Protein AF-A0AAW5ECR6-F1 (afdb_monomer_lite)

pLDDT: mean 94.67, std 2.76, range [77.44, 98.0]

InterPro domains:
  IPR014729 Rossmann-like alpha/beta/alpha sandwich fold [G3DSA:3.40.50.620] (1-94)
  IPR020058 Glutamyl/glutaminyl-tRNA synthetase, class Ib, catalytic domain [PF00749] (1-94)
  IPR049940 Glutamyl-Q tRNA(Asp) synthetase/Glutamate--tRNA ligase [PTHR43311] (1-94)

Organism: Campylobacter jejuni (NCBI:txid197)

Secondary structure (DSSP, 8-state):
----HHHHHHHHHHHHHTT-------TTTT--HHHHHH--S---EEPPPPSS-EEEEETTTEEEEE-GGGS---EEE-TTSPBPHHHHHHHHT-

Structure (mmCIF, N/CA/C/O backbone):
data_AF-A0AAW5ECR6-F1
#
_entry.id   AF-A0AAW5ECR6-F1
#
loop_
_atom_site.group_PDB
_atom_site.id
_atom_site.type_symbol
_atom_site.label_atom_id
_atom_site.label_alt_id
_atom_site.label_comp_id
_atom_site.label_asym_id
_atom_site.label_entity_id
_atom_site.label_seq_id
_atom_site.pdbx_PDB_ins_code
_atom_site.Cartn_x
_atom_site.Cartn_y
_atom_site.Cartn_z
_atom_site.occupancy
_atom_site.B_iso_or_equiv
_atom_site.auth_seq_id
_atom_site.auth_comp_id
_atom_site.auth_asym_id
_atom_site.auth_atom_id
_atom_site.pdbx_PDB_model_num
ATOM 1 N N . CYS A 1 1 ? 1.503 -2.063 -9.190 1.00 94.50 1 CYS A N 1
ATOM 2 C CA . CYS A 1 1 ? 2.794 -1.499 -8.734 1.00 94.50 1 CYS A CA 1
ATOM 3 C C . CYS A 1 1 ? 3.869 -2.544 -8.974 1.00 94.50 1 CYS A C 1
ATOM 5 O O . CYS A 1 1 ? 3.734 -3.645 -8.457 1.00 94.50 1 CYS A O 1
ATOM 7 N N . PHE A 1 2 ? 4.879 -2.192 -9.767 1.00 96.12 2 PHE A N 1
ATOM 8 C CA . PHE A 1 2 ? 5.944 -3.087 -10.237 1.00 96.12 2 PHE A CA 1
ATOM 9 C C . PHE A 1 2 ? 7.280 -2.871 -9.508 1.00 96.12 2 PHE A C 1
ATOM 11 O O . PHE A 1 2 ? 8.299 -3.396 -9.945 1.00 96.12 2 PHE A O 1
ATOM 18 N N . CYS A 1 3 ? 7.294 -2.053 -8.447 1.00 94.56 3 CYS A N 1
ATOM 19 C CA . CYS A 1 3 ? 8.507 -1.810 -7.669 1.00 94.56 3 CYS A CA 1
ATOM 20 C C . CYS A 1 3 ? 8.988 -3.112 -7.031 1.00 94.56 3 CYS A C 1
ATOM 22 O O . CYS A 1 3 ? 8.190 -3.809 -6.396 1.00 94.56 3 CYS A O 1
ATOM 24 N N . THR A 1 4 ? 10.276 -3.409 -7.176 1.00 93.31 4 THR A N 1
ATOM 25 C CA . THR A 1 4 ? 10.875 -4.613 -6.592 1.00 93.31 4 THR A C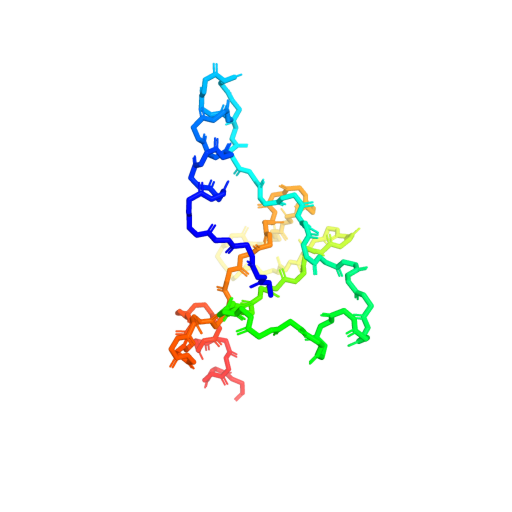A 1
ATOM 26 C C . THR A 1 4 ? 11.056 -4.453 -5.085 1.00 93.31 4 THR A C 1
ATOM 28 O O . THR A 1 4 ? 11.062 -3.342 -4.548 1.00 93.31 4 THR A O 1
ATOM 31 N N . GLU A 1 5 ? 11.202 -5.570 -4.375 1.00 91.44 5 GLU A N 1
ATOM 32 C CA . GLU A 1 5 ? 11.481 -5.537 -2.937 1.00 91.44 5 GLU A CA 1
ATOM 33 C C . GLU A 1 5 ? 12.795 -4.806 -2.641 1.00 91.44 5 GLU A C 1
ATOM 35 O O . GLU A 1 5 ? 12.834 -3.972 -1.741 1.00 91.44 5 GLU A O 1
ATOM 40 N N . GLU A 1 6 ? 13.823 -5.032 -3.461 1.00 93.44 6 GLU A N 1
ATOM 41 C CA . GLU A 1 6 ? 15.127 -4.369 -3.368 1.00 93.44 6 GLU A CA 1
ATOM 42 C C . GLU A 1 6 ? 15.022 -2.844 -3.524 1.00 93.44 6 GLU A C 1
ATOM 44 O O . GLU A 1 6 ? 15.578 -2.098 -2.716 1.00 93.44 6 GLU A O 1
ATOM 49 N N . GLU A 1 7 ? 14.264 -2.359 -4.516 1.00 93.44 7 GLU A N 1
ATOM 50 C CA . GLU A 1 7 ? 14.022 -0.923 -4.722 1.00 93.44 7 GLU A CA 1
ATOM 51 C C . GLU A 1 7 ? 13.321 -0.295 -3.512 1.00 93.44 7 GLU A C 1
ATOM 53 O O . GLU A 1 7 ? 13.673 0.802 -3.069 1.00 93.44 7 GLU A O 1
ATOM 58 N N . LEU A 1 8 ? 12.310 -0.980 -2.971 1.00 93.44 8 LEU A N 1
ATOM 59 C CA . LEU A 1 8 ? 11.558 -0.495 -1.817 1.00 93.44 8 LEU A CA 1
ATOM 60 C C . LEU A 1 8 ? 12.414 -0.505 -0.549 1.00 93.44 8 LEU A C 1
ATOM 62 O O . LEU A 1 8 ? 12.325 0.431 0.244 1.00 93.44 8 LEU A O 1
ATOM 66 N N . GLU A 1 9 ? 13.250 -1.523 -0.359 1.00 94.00 9 GLU A N 1
ATOM 67 C CA . GLU A 1 9 ? 14.130 -1.631 0.802 1.00 94.00 9 GLU A CA 1
ATOM 68 C C . GLU A 1 9 ? 15.236 -0.573 0.774 1.00 94.00 9 GLU A C 1
ATOM 70 O O . GLU A 1 9 ? 15.475 0.098 1.778 1.00 94.00 9 GLU A O 1
ATOM 75 N N . ALA A 1 10 ? 15.821 -0.310 -0.397 1.00 95.00 10 ALA A N 1
ATOM 76 C CA . ALA A 1 10 ? 16.777 0.780 -0.572 1.00 95.00 10 ALA A CA 1
ATOM 77 C C . ALA A 1 10 ? 16.169 2.142 -0.187 1.00 95.00 10 ALA A C 1
ATOM 79 O O . ALA A 1 10 ? 16.808 2.942 0.504 1.00 95.00 10 ALA A O 1
ATOM 80 N N . LYS A 1 11 ? 14.911 2.399 -0.574 1.00 93.75 11 LYS A N 1
ATOM 81 C CA . LYS A 1 11 ? 14.200 3.629 -0.190 1.00 93.75 11 LYS A CA 1
ATOM 82 C C . LYS A 1 11 ? 13.877 3.686 1.307 1.00 93.75 11 LYS A C 1
ATOM 84 O O . LYS A 1 11 ? 13.978 4.762 1.901 1.00 93.75 11 LYS A O 1
ATOM 89 N N . LYS A 1 12 ? 13.520 2.562 1.937 1.00 93.81 12 LYS A N 1
ATOM 90 C CA . LYS A 1 12 ? 13.316 2.496 3.396 1.00 93.81 12 LYS A CA 1
ATOM 91 C C . LYS A 1 12 ? 14.595 2.819 4.158 1.00 93.81 12 LYS A C 1
ATOM 93 O O . LYS A 1 12 ? 14.567 3.650 5.063 1.00 93.81 12 LYS A O 1
ATOM 98 N N . GLU A 1 13 ? 15.712 2.212 3.771 1.00 95.25 13 GLU A N 1
ATOM 99 C CA . GLU A 1 13 ? 17.003 2.447 4.418 1.00 95.25 13 GLU A CA 1
ATOM 100 C C . GLU A 1 13 ? 17.493 3.886 4.207 1.00 95.25 13 GLU A C 1
ATOM 102 O O . GLU A 1 13 ? 18.051 4.491 5.124 1.00 95.25 13 GLU A O 1
ATOM 107 N N . LEU A 1 14 ? 17.213 4.494 3.049 1.00 95.00 14 LEU A N 1
ATOM 108 C CA . LEU A 1 14 ? 17.461 5.919 2.830 1.00 95.00 14 LEU A CA 1
ATOM 109 C C . LEU A 1 14 ? 16.627 6.802 3.774 1.00 95.00 14 LEU A C 1
ATOM 111 O O . LEU A 1 14 ? 17.183 7.691 4.420 1.00 95.00 14 LEU A O 1
ATOM 115 N N . ALA A 1 15 ? 15.320 6.548 3.892 1.00 93.75 15 ALA A N 1
ATOM 116 C CA . ALA A 1 15 ? 14.440 7.300 4.791 1.00 93.75 15 ALA A CA 1
ATOM 117 C C . ALA A 1 15 ? 14.896 7.182 6.256 1.00 93.75 15 ALA A C 1
ATOM 119 O O . ALA A 1 15 ? 14.983 8.183 6.969 1.00 93.75 15 ALA A O 1
ATOM 120 N N . LYS A 1 16 ? 15.295 5.974 6.667 1.00 94.81 16 LYS A N 1
ATOM 121 C CA . LYS A 1 16 ? 15.850 5.685 7.993 1.00 94.81 16 LYS A CA 1
ATOM 122 C C . LYS A 1 16 ? 17.147 6.449 8.258 1.00 94.81 16 LYS A C 1
ATOM 124 O O . LYS A 1 16 ? 17.262 7.084 9.302 1.00 94.81 16 LYS A O 1
ATOM 129 N N . LYS A 1 17 ? 18.091 6.465 7.308 1.00 96.31 17 LYS A N 1
ATOM 130 C CA . LYS A 1 17 ? 19.333 7.262 7.407 1.00 96.31 17 LYS A CA 1
ATOM 131 C C . LYS A 1 17 ? 19.065 8.763 7.521 1.00 96.31 17 LYS A C 1
ATOM 133 O O . LYS A 1 17 ? 19.834 9.471 8.159 1.00 96.31 17 LYS A O 1
ATOM 138 N N . GLN A 1 18 ? 17.978 9.244 6.923 1.00 95.69 18 GLN A N 1
ATOM 139 C CA . GLN A 1 18 ? 17.548 10.642 7.002 1.00 95.69 18 GLN A CA 1
ATOM 140 C C . GLN A 1 18 ? 16.703 10.957 8.249 1.00 95.69 18 GLN A C 1
ATOM 142 O O . GLN A 1 18 ? 16.278 12.101 8.406 1.00 95.69 18 GLN A O 1
ATOM 147 N N . GLY A 1 19 ? 16.419 9.972 9.111 1.00 94.25 19 GLY A N 1
ATOM 148 C CA . GLY A 1 19 ? 15.562 10.147 10.288 1.00 94.25 19 GLY A CA 1
ATOM 149 C C . GLY A 1 19 ? 14.098 10.448 9.951 1.00 94.25 19 GLY A C 1
ATOM 150 O O . GLY A 1 19 ? 13.392 11.046 10.759 1.00 94.25 19 GLY A O 1
ATOM 151 N N . LYS A 1 20 ? 13.635 10.072 8.753 1.00 92.50 20 LYS A N 1
ATOM 152 C CA . LYS A 1 20 ? 12.267 10.315 8.278 1.00 92.50 20 LYS A CA 1
ATOM 153 C C . LYS A 1 20 ? 11.466 9.019 8.247 1.00 92.50 20 LYS A C 1
ATOM 155 O O . LYS A 1 20 ? 11.995 7.949 7.948 1.00 92.50 20 LYS A O 1
ATOM 160 N N . ALA A 1 21 ? 10.163 9.122 8.506 1.00 89.75 21 ALA A N 1
ATOM 161 C CA . ALA A 1 21 ? 9.252 8.003 8.307 1.00 89.75 21 ALA A CA 1
ATOM 162 C C . ALA A 1 21 ? 9.188 7.644 6.816 1.00 89.75 21 ALA A C 1
ATOM 164 O O . ALA A 1 21 ? 8.957 8.508 5.968 1.00 89.75 21 ALA A O 1
ATOM 165 N N . TYR A 1 22 ? 9.375 6.364 6.496 1.00 91.00 22 TYR A N 1
ATOM 166 C CA . TYR A 1 22 ? 9.225 5.887 5.128 1.00 91.00 22 TYR A CA 1
ATOM 167 C C . TYR A 1 22 ? 7.758 5.961 4.689 1.00 91.00 22 TYR A C 1
ATOM 169 O O . TYR A 1 22 ? 6.856 5.513 5.403 1.00 91.00 22 TYR A O 1
ATOM 177 N N . ARG A 1 23 ? 7.537 6.501 3.490 1.00 90.88 23 ARG A N 1
ATOM 178 C CA . ARG A 1 23 ? 6.241 6.553 2.810 1.00 90.88 23 ARG A CA 1
ATOM 179 C C . ARG A 1 23 ? 6.435 6.161 1.357 1.00 90.88 23 ARG A C 1
ATOM 181 O O . ARG A 1 23 ? 7.410 6.579 0.734 1.00 90.88 23 ARG A O 1
ATOM 188 N N . TYR A 1 24 ? 5.504 5.394 0.796 1.00 92.25 24 TYR A N 1
ATOM 189 C CA . TYR A 1 24 ? 5.567 5.086 -0.628 1.00 92.25 24 TYR A CA 1
ATOM 190 C C . TYR A 1 24 ? 5.305 6.352 -1.455 1.00 92.25 24 TYR A C 1
ATOM 192 O O . TYR A 1 24 ? 4.291 7.033 -1.287 1.00 92.25 24 TYR A O 1
ATOM 200 N N . GLU A 1 25 ? 6.222 6.652 -2.370 1.00 88.69 25 GLU A N 1
ATOM 201 C CA . GLU A 1 25 ? 6.217 7.878 -3.182 1.00 88.69 25 GLU A CA 1
ATOM 202 C C . GLU A 1 25 ? 5.252 7.819 -4.377 1.00 88.69 25 GLU A C 1
ATOM 204 O O . GLU A 1 25 ? 5.142 8.781 -5.126 1.00 88.69 25 GLU A O 1
ATOM 209 N N . GLY A 1 26 ? 4.562 6.692 -4.595 1.00 91.56 26 GLY A N 1
ATOM 210 C CA . GLY A 1 26 ? 3.645 6.557 -5.729 1.00 91.56 26 GLY A CA 1
ATOM 211 C C . GLY A 1 26 ? 4.353 6.343 -7.071 1.00 91.56 26 GLY A C 1
ATOM 212 O O . GLY A 1 26 ? 3.810 6.707 -8.106 1.00 91.56 26 GLY A O 1
ATOM 213 N N . THR A 1 27 ? 5.545 5.732 -7.086 1.00 92.19 27 THR A N 1
ATOM 214 C CA . THR A 1 27 ? 6.363 5.544 -8.305 1.00 92.19 27 THR A CA 1
ATOM 215 C C . THR A 1 27 ? 5.590 4.918 -9.475 1.00 92.19 27 THR A C 1
ATOM 217 O O . THR A 1 27 ? 5.768 5.329 -10.613 1.00 92.19 27 THR A O 1
ATOM 220 N N . CYS A 1 28 ? 4.698 3.957 -9.212 1.00 93.06 28 CYS A N 1
ATOM 221 C CA . CYS A 1 28 ? 3.875 3.323 -10.251 1.00 93.06 28 CYS A CA 1
ATOM 222 C C . CYS A 1 28 ? 2.455 3.910 -10.375 1.00 93.06 28 CYS A C 1
ATOM 224 O O . CYS A 1 28 ? 1.598 3.263 -10.968 1.00 93.06 28 CYS A O 1
ATOM 226 N N . GLN A 1 29 ? 2.161 5.057 -9.756 1.00 93.06 29 GLN A N 1
ATOM 227 C CA . GLN A 1 29 ? 0.795 5.586 -9.659 1.00 93.06 29 GLN A CA 1
ATOM 228 C C . GLN A 1 29 ? 0.278 6.167 -10.981 1.00 93.06 29 GLN A C 1
ATOM 230 O O . GLN A 1 29 ? -0.917 6.082 -11.243 1.00 93.06 29 GLN A O 1
ATOM 235 N N . ASN A 1 30 ? 1.167 6.750 -11.788 1.00 92.06 30 ASN A N 1
ATOM 236 C CA . ASN A 1 30 ? 0.821 7.483 -13.011 1.00 92.06 30 ASN A CA 1
ATOM 237 C C . ASN A 1 30 ? 1.359 6.792 -14.278 1.00 92.06 30 ASN A C 1
ATOM 239 O O . ASN A 1 30 ? 1.667 7.463 -15.260 1.00 92.06 30 ASN A O 1
ATOM 243 N N . LEU A 1 31 ? 1.543 5.468 -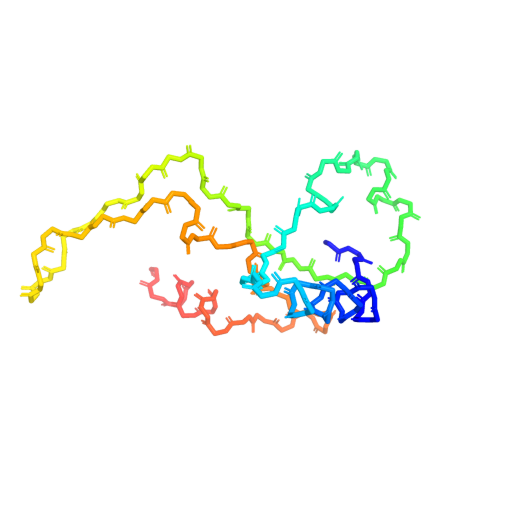14.239 1.00 93.62 31 LEU A N 1
ATOM 244 C CA . LEU A 1 31 ? 1.914 4.701 -15.432 1.00 93.62 31 LEU A CA 1
ATOM 245 C C . LEU A 1 31 ? 0.767 4.738 -16.444 1.00 93.62 31 LEU A C 1
ATOM 247 O O . LEU A 1 31 ? -0.398 4.688 -16.048 1.00 93.62 31 LEU A O 1
ATOM 251 N N . THR A 1 32 ? 1.095 4.809 -17.734 1.00 95.38 32 THR A N 1
ATOM 252 C CA . THR A 1 32 ? 0.081 4.716 -18.790 1.00 95.38 32 THR A CA 1
ATOM 253 C C . THR A 1 32 ? -0.392 3.274 -18.954 1.00 95.38 32 THR A C 1
ATOM 255 O O . THR A 1 32 ? 0.339 2.335 -18.628 1.00 95.38 32 THR A O 1
ATOM 258 N N . ASP A 1 33 ? -1.582 3.074 -19.521 1.00 94.25 33 ASP A N 1
ATOM 259 C CA . ASP A 1 33 ? -2.106 1.730 -19.802 1.00 94.25 33 ASP A CA 1
ATOM 260 C C . ASP A 1 33 ? -1.134 0.910 -20.661 1.00 94.25 33 ASP A C 1
ATOM 262 O O . ASP A 1 33 ? -0.935 -0.280 -20.429 1.00 94.25 33 ASP A O 1
ATOM 266 N N . ILE A 1 34 ? -0.464 1.561 -21.617 1.00 95.25 34 ILE A N 1
ATOM 267 C CA . ILE A 1 34 ? 0.528 0.926 -22.489 1.00 95.25 34 ILE A CA 1
ATOM 268 C C . ILE A 1 34 ? 1.739 0.446 -21.678 1.00 95.25 34 ILE A C 1
ATOM 270 O O . ILE A 1 34 ? 2.207 -0.671 -21.899 1.00 95.25 34 ILE A O 1
ATOM 274 N N . ASP A 1 35 ? 2.236 1.256 -20.740 1.00 94.44 35 ASP A N 1
ATOM 275 C CA . ASP A 1 35 ? 3.368 0.877 -19.884 1.00 94.44 35 ASP A CA 1
ATOM 276 C C . ASP A 1 35 ? 3.001 -0.286 -18.958 1.00 94.44 35 ASP A C 1
ATOM 278 O O . ASP A 1 35 ? 3.807 -1.190 -18.748 1.00 94.44 35 ASP A O 1
ATOM 282 N N . VAL A 1 36 ? 1.774 -0.284 -18.427 1.00 93.94 36 VAL A N 1
ATOM 283 C CA . VAL A 1 36 ? 1.257 -1.357 -17.568 1.00 93.94 36 VAL A CA 1
ATOM 284 C C . VAL A 1 36 ? 1.118 -2.659 -18.356 1.00 93.94 36 VAL A C 1
ATOM 286 O O . VAL A 1 36 ? 1.585 -3.694 -17.888 1.00 93.94 36 VAL A O 1
ATOM 289 N N . LEU A 1 37 ? 0.523 -2.615 -19.553 1.00 93.31 37 LEU A N 1
ATOM 290 C CA . LEU A 1 37 ? 0.286 -3.796 -20.391 1.00 93.31 37 LEU A CA 1
ATOM 291 C C . LEU A 1 37 ? 1.576 -4.416 -20.941 1.00 93.31 37 LEU A C 1
ATOM 293 O O . LEU A 1 37 ? 1.624 -5.623 -21.155 1.00 93.31 37 LEU A O 1
ATOM 297 N N . LYS A 1 38 ? 2.620 -3.612 -21.172 1.00 94.50 38 LYS A N 1
ATOM 298 C CA . LYS A 1 38 ? 3.934 -4.095 -21.633 1.00 94.50 38 LYS A CA 1
ATOM 299 C C . LYS A 1 38 ? 4.836 -4.593 -20.501 1.00 94.50 38 LYS A C 1
ATOM 301 O O . LYS A 1 38 ? 5.892 -5.161 -20.772 1.00 94.50 38 LYS A O 1
ATOM 306 N N . CYS A 1 39 ? 4.478 -4.344 -19.243 1.00 92.56 39 CYS A N 1
ATOM 307 C CA . CYS A 1 39 ? 5.309 -4.700 -18.103 1.00 92.56 39 CYS A CA 1
ATOM 308 C C . CYS A 1 39 ? 5.020 -6.133 -17.641 1.00 92.56 39 CYS A C 1
ATOM 310 O O . CYS A 1 39 ? 4.035 -6.394 -16.956 1.00 92.56 39 CYS A O 1
ATOM 312 N N . GLU A 1 40 ? 5.927 -7.056 -17.951 1.00 92.69 40 GLU A N 1
ATOM 313 C CA . GLU A 1 40 ? 5.836 -8.460 -17.516 1.00 92.69 40 GLU A CA 1
ATOM 314 C C . GLU A 1 40 ? 6.362 -8.692 -16.088 1.00 92.69 40 GLU A C 1
ATOM 316 O O . GLU A 1 40 ? 6.371 -9.818 -15.587 1.00 92.69 40 GLU A O 1
ATOM 321 N N . LYS A 1 41 ? 6.817 -7.633 -15.403 1.00 93.81 41 LYS A N 1
ATOM 322 C CA . LYS A 1 41 ? 7.336 -7.756 -14.037 1.00 93.81 41 LYS A CA 1
ATOM 323 C C . LYS A 1 41 ? 6.224 -8.190 -13.072 1.00 93.81 41 LYS A C 1
ATOM 325 O O . LYS A 1 41 ? 5.083 -7.733 -13.199 1.00 93.81 41 LYS A O 1
ATOM 330 N N . PRO A 1 42 ? 6.553 -8.988 -12.039 1.00 94.62 42 PRO A N 1
ATOM 331 C CA . PRO A 1 42 ? 5.632 -9.244 -10.943 1.00 94.62 42 PRO A CA 1
ATOM 332 C C . PRO A 1 42 ? 5.130 -7.933 -10.329 1.00 94.62 42 PRO A C 1
ATOM 334 O O . PRO A 1 42 ? 5.858 -6.939 -10.257 1.00 94.62 42 PRO A O 1
ATOM 337 N N . PHE A 1 43 ? 3.876 -7.923 -9.883 1.00 96.00 43 PHE A N 1
ATOM 338 C CA . PHE A 1 43 ? 3.251 -6.718 -9.357 1.00 96.00 43 PHE A CA 1
ATOM 339 C C . PHE A 1 43 ? 2.371 -6.994 -8.150 1.00 96.00 43 PHE A C 1
ATOM 341 O O . PHE A 1 43 ? 1.742 -8.044 -8.030 1.00 96.00 43 PHE A O 1
ATOM 348 N N . VAL A 1 44 ? 2.253 -5.966 -7.317 1.00 96.88 44 VAL A N 1
ATOM 349 C CA . VAL A 1 44 ? 1.258 -5.866 -6.247 1.00 96.88 44 VAL A CA 1
ATOM 350 C C . VAL A 1 44 ? 0.215 -4.807 -6.596 1.00 96.88 44 VAL A C 1
ATOM 352 O O . VAL A 1 44 ? 0.511 -3.849 -7.326 1.00 96.88 44 VAL A O 1
ATOM 355 N N . ILE A 1 45 ? -0.994 -4.929 -6.050 1.00 96.50 45 ILE A N 1
ATOM 356 C CA . ILE A 1 45 ? -1.998 -3.857 -6.113 1.00 96.50 45 ILE A CA 1
A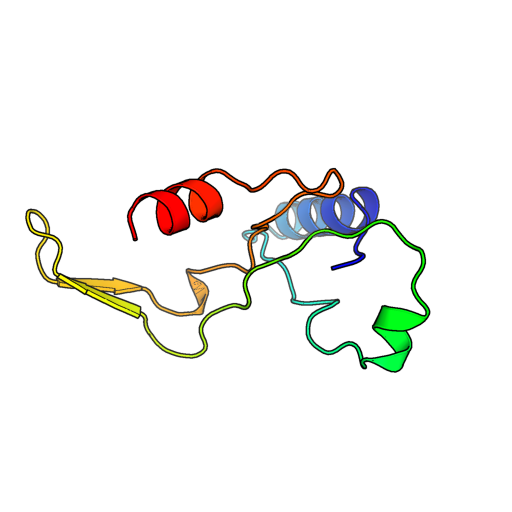TOM 357 C C . ILE A 1 45 ? -1.913 -3.045 -4.826 1.00 96.50 45 ILE A C 1
ATOM 359 O O . ILE A 1 45 ? -1.875 -3.597 -3.726 1.00 96.50 45 ILE A O 1
ATOM 363 N N . ARG A 1 46 ? -1.864 -1.722 -4.976 1.00 96.56 46 ARG A N 1
ATOM 364 C CA . ARG A 1 46 ? -1.851 -0.765 -3.869 1.00 96.56 46 ARG A CA 1
ATOM 365 C C . ARG A 1 46 ? -3.100 0.095 -3.926 1.00 96.56 46 ARG A C 1
ATOM 367 O O . ARG A 1 46 ? -3.554 0.425 -5.020 1.00 96.56 46 ARG A O 1
ATOM 374 N N . LEU A 1 47 ? -3.599 0.498 -2.765 1.00 95.31 47 LEU A N 1
ATOM 375 C CA . LEU A 1 47 ? -4.638 1.514 -2.681 1.00 95.31 47 LEU A CA 1
ATOM 376 C C . LEU A 1 47 ? -4.004 2.897 -2.877 1.00 95.31 47 LEU A C 1
ATOM 378 O O . LEU A 1 47 ? -2.935 3.184 -2.328 1.00 95.31 47 LEU A O 1
ATOM 382 N N . LYS A 1 48 ? -4.625 3.747 -3.696 1.00 93.88 48 LYS A N 1
ATOM 383 C CA . LYS A 1 48 ? -4.170 5.129 -3.901 1.00 93.88 48 LYS A CA 1
ATOM 384 C C . LYS A 1 48 ? -4.414 5.942 -2.625 1.00 93.88 48 LYS A C 1
ATOM 386 O O . LYS A 1 48 ? -5.432 5.750 -1.966 1.00 93.88 48 LYS A O 1
ATOM 391 N N . LYS A 1 49 ? -3.491 6.852 -2.292 1.00 93.19 49 LYS A N 1
ATOM 392 C CA . LYS A 1 49 ? -3.664 7.761 -1.149 1.00 93.19 49 LYS A CA 1
ATOM 393 C C . LYS A 1 49 ? -4.914 8.627 -1.338 1.00 93.19 49 LYS A C 1
ATOM 395 O O . LYS A 1 49 ? -5.184 9.031 -2.476 1.00 93.19 49 LYS A O 1
ATOM 400 N N . PRO A 1 50 ? -5.646 8.940 -0.259 1.00 94.06 50 PRO A N 1
ATOM 401 C CA . PRO A 1 50 ? -6.710 9.929 -0.326 1.00 94.06 50 PRO A CA 1
ATOM 402 C C . PRO A 1 50 ? -6.134 11.303 -0.689 1.00 94.06 50 PRO A C 1
ATOM 404 O O . PRO A 1 50 ? -4.966 11.591 -0.442 1.00 94.06 50 PRO A O 1
ATOM 407 N N . THR A 1 51 ? -6.964 12.152 -1.290 1.00 94.25 51 THR A N 1
ATOM 408 C CA . THR A 1 51 ? -6.612 13.543 -1.626 1.00 94.25 51 THR A CA 1
ATOM 409 C C . THR A 1 51 ? -7.242 14.554 -0.670 1.00 94.25 51 THR A C 1
ATOM 411 O O . THR A 1 51 ? -6.971 15.743 -0.777 1.00 94.25 51 THR A O 1
ATOM 414 N N . HIS A 1 52 ? -8.099 14.091 0.241 1.00 96.31 52 HIS A N 1
ATOM 415 C CA . HIS A 1 52 ? -8.844 14.913 1.189 1.00 96.31 52 HIS A CA 1
ATOM 416 C C . HIS A 1 52 ? -8.889 14.216 2.549 1.00 96.31 52 HIS A C 1
ATOM 418 O O . HIS A 1 52 ? -8.746 12.992 2.626 1.00 96.31 52 HIS A O 1
ATOM 424 N N . THR A 1 53 ? -9.093 14.995 3.607 1.00 97.00 53 THR A N 1
ATOM 425 C CA . THR A 1 53 ? -9.222 14.504 4.980 1.00 97.00 53 THR A CA 1
ATOM 426 C C . THR A 1 53 ? -10.366 13.495 5.093 1.00 97.00 53 THR A C 1
ATOM 428 O O . THR A 1 53 ? -11.496 13.767 4.684 1.00 97.00 53 THR A O 1
ATOM 431 N N . MET A 1 54 ? -10.075 12.332 5.672 1.00 96.69 54 MET A N 1
ATOM 432 C CA . MET A 1 54 ? -11.053 11.276 5.925 1.00 96.69 54 MET A CA 1
ATOM 433 C C . MET A 1 54 ? -11.641 11.452 7.321 1.00 96.69 54 MET A C 1
ATOM 435 O O . MET A 1 54 ? -10.890 11.576 8.288 1.00 96.69 54 MET A O 1
ATOM 439 N N . LYS A 1 55 ? -12.971 11.436 7.439 1.00 97.25 55 LYS A N 1
ATOM 440 C CA . LYS A 1 55 ? -13.671 11.604 8.717 1.00 97.25 55 LYS A CA 1
ATOM 441 C C . LYS A 1 55 ? -14.726 10.532 8.921 1.00 97.25 55 LYS A C 1
ATOM 443 O O . LYS A 1 55 ? -15.413 10.163 7.972 1.00 97.25 55 LYS A O 1
ATOM 448 N N . PHE A 1 56 ? -14.861 10.064 10.155 1.00 96.81 56 PHE A N 1
ATOM 449 C CA . PHE A 1 56 ? -15.941 9.171 10.568 1.00 96.81 56 PHE A CA 1
ATOM 450 C C . PHE A 1 56 ? -16.206 9.298 12.069 1.00 96.81 56 PHE A C 1
ATOM 452 O O . PHE A 1 56 ? -15.340 9.732 12.828 1.00 96.81 56 PHE A O 1
ATOM 459 N N . THR A 1 57 ? -17.402 8.902 12.495 1.00 98.00 57 THR A N 1
ATOM 460 C CA . THR A 1 57 ? -17.780 8.878 13.911 1.00 98.00 57 THR A CA 1
ATOM 461 C C . THR A 1 57 ? -17.608 7.467 14.449 1.00 98.00 57 THR A C 1
ATOM 463 O O . THR A 1 57 ? -18.334 6.555 14.061 1.00 98.00 57 THR A O 1
ATOM 466 N N . ASP A 1 58 ? -16.644 7.290 15.342 1.00 97.50 58 ASP A N 1
ATOM 467 C CA . ASP A 1 58 ? -16.481 6.073 16.126 1.00 97.50 58 ASP A CA 1
ATOM 468 C C . ASP A 1 58 ? -17.448 6.080 17.318 1.00 97.50 58 ASP A C 1
ATOM 470 O O . ASP A 1 58 ? -17.645 7.107 17.971 1.00 97.50 58 ASP A O 1
ATOM 474 N N . PHE A 1 59 ? -18.039 4.927 17.629 1.00 97.25 59 PHE A N 1
ATOM 475 C CA . PHE A 1 59 ? -19.044 4.820 18.689 1.00 97.25 59 PHE A CA 1
ATOM 476 C C . PHE A 1 59 ? -18.491 5.118 20.095 1.00 97.25 59 PHE A C 1
ATOM 478 O O . PHE A 1 59 ? -19.234 5.567 20.963 1.00 97.25 59 PHE A O 1
ATOM 485 N N . ILE A 1 60 ? -17.195 4.888 20.331 1.00 97.94 60 ILE A N 1
ATOM 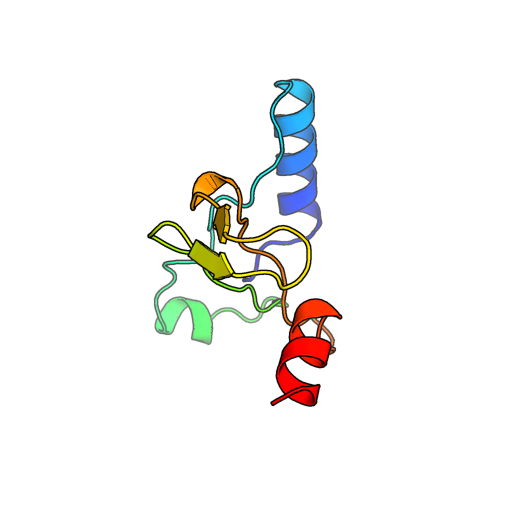486 C CA . ILE A 1 60 ? -16.550 5.084 21.638 1.00 97.94 60 ILE A CA 1
ATOM 487 C C . ILE A 1 60 ? -15.778 6.406 21.665 1.00 97.94 60 ILE A C 1
ATOM 489 O O . ILE A 1 60 ? -15.834 7.145 22.647 1.00 97.94 60 ILE A O 1
ATOM 493 N N . LYS A 1 61 ? -15.028 6.702 20.601 1.00 96.38 61 LYS A N 1
ATOM 494 C CA . LYS A 1 61 ? -14.110 7.847 20.525 1.00 96.38 61 LYS A CA 1
ATOM 495 C C . LYS A 1 61 ? -14.747 9.118 19.962 1.00 96.38 61 LYS A C 1
ATOM 497 O O . LYS A 1 61 ? -14.123 10.172 20.048 1.00 96.38 61 LYS A O 1
ATOM 502 N N . GLY A 1 62 ? -15.961 9.043 19.417 1.00 97.31 62 GLY A N 1
ATOM 503 C CA . GLY A 1 62 ? -16.623 10.173 18.769 1.00 97.31 62 GLY A CA 1
ATOM 504 C C . GLY A 1 62 ? -16.041 10.472 17.385 1.00 97.31 62 GLY A C 1
ATOM 505 O O . GLY A 1 62 ? -15.641 9.563 16.661 1.00 97.31 62 GLY A O 1
ATOM 506 N N . GLU A 1 63 ? -16.020 11.744 16.986 1.00 97.81 63 GLU A N 1
ATOM 507 C CA . GLU A 1 63 ? -15.531 12.152 15.663 1.00 97.81 63 GLU A CA 1
ATOM 508 C C . GLU A 1 63 ? -14.012 11.953 15.541 1.00 97.81 63 GLU A C 1
ATOM 510 O O . GLU A 1 63 ? -13.223 12.506 16.310 1.00 97.81 63 GLU A O 1
ATOM 515 N N . LEU A 1 64 ? -13.601 11.177 14.540 1.00 97.75 64 LEU A N 1
ATOM 516 C CA . LEU A 1 64 ? -12.209 10.964 14.168 1.00 97.75 64 LEU A CA 1
ATOM 517 C C . LEU A 1 64 ? -11.936 11.569 12.790 1.00 97.75 64 LEU A C 1
ATOM 519 O O . LEU A 1 64 ? -12.753 11.474 11.874 1.00 97.75 64 LEU A O 1
ATOM 523 N N . SER A 1 65 ? -10.751 12.164 12.646 1.00 97.31 65 SER A N 1
ATOM 524 C CA . SER A 1 65 ? -10.289 12.827 11.425 1.00 97.31 65 SER A CA 1
ATOM 525 C C . SER A 1 65 ? -8.853 12.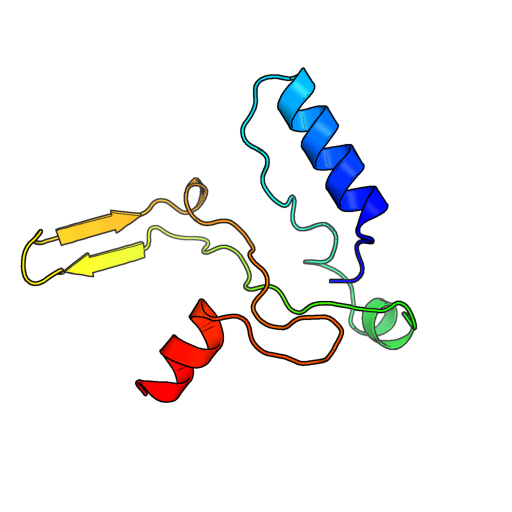416 11.115 1.00 97.31 65 SER A C 1
ATOM 527 O O . SER A 1 65 ? -7.989 12.452 11.992 1.00 97.31 65 SER A O 1
ATOM 529 N N . PHE A 1 66 ? -8.593 12.041 9.865 1.00 96.38 66 PHE A N 1
ATOM 530 C CA . PHE A 1 66 ? -7.287 11.605 9.384 1.00 96.38 66 PHE A CA 1
ATOM 531 C C . PHE A 1 66 ? -6.887 12.410 8.150 1.00 96.38 66 PHE A C 1
ATOM 533 O O . PHE A 1 66 ? -7.545 12.335 7.110 1.00 96.38 66 PHE A O 1
ATOM 540 N N . GLU A 1 67 ? -5.793 13.163 8.267 1.00 96.00 67 GLU A N 1
ATOM 541 C CA . GLU A 1 67 ? -5.234 13.916 7.144 1.00 96.00 67 GLU A CA 1
ATOM 542 C C . GLU A 1 67 ? -4.638 12.990 6.070 1.00 96.00 67 GLU A C 1
ATOM 544 O O . GLU A 1 67 ? -4.139 11.905 6.407 1.00 96.00 67 GLU A O 1
ATOM 549 N N . PRO A 1 68 ? -4.654 13.392 4.784 1.00 93.00 68 PRO A N 1
ATOM 550 C CA . PRO A 1 68 ? -4.135 12.582 3.684 1.00 93.00 68 PRO A CA 1
ATOM 551 C C . PRO A 1 68 ? -2.710 12.059 3.888 1.00 93.00 68 PRO A C 1
ATOM 553 O O . PRO A 1 68 ? -2.401 10.924 3.528 1.00 93.00 68 PRO A O 1
ATOM 556 N N . GLU A 1 69 ? -1.839 12.855 4.507 1.00 90.38 69 GLU A N 1
ATOM 557 C CA . GLU A 1 69 ? -0.428 12.534 4.741 1.00 90.38 69 GLU A CA 1
ATOM 558 C C . GLU A 1 69 ? -0.240 11.391 5.751 1.00 90.38 69 GLU A C 1
ATOM 560 O O . GLU A 1 69 ? 0.803 10.722 5.767 1.00 90.38 69 GLU A O 1
ATOM 565 N N . ASN A 1 70 ? -1.260 11.135 6.575 1.00 91.00 70 ASN A N 1
ATOM 566 C CA . ASN A 1 70 ? -1.256 10.067 7.569 1.00 91.00 70 ASN A CA 1
ATOM 567 C C . ASN A 1 70 ? -1.596 8.701 6.956 1.00 91.00 70 ASN A C 1
ATOM 569 O O . ASN A 1 70 ? -1.306 7.674 7.574 1.00 91.00 70 ASN A O 1
ATOM 573 N N . ILE A 1 71 ? -2.165 8.673 5.745 1.00 92.50 71 ILE A N 1
ATOM 574 C CA . ILE A 1 71 ? -2.606 7.454 5.062 1.00 92.50 71 ILE A CA 1
ATOM 575 C C . ILE A 1 71 ? -1.680 7.179 3.873 1.00 92.50 71 ILE A C 1
ATOM 577 O O . ILE A 1 71 ? -1.660 7.895 2.873 1.00 92.50 71 ILE A O 1
ATOM 581 N N . ASP A 1 72 ? -0.885 6.112 3.972 1.00 92.50 72 ASP A N 1
ATOM 582 C CA . ASP A 1 72 ? 0.046 5.736 2.906 1.00 92.50 72 ASP A CA 1
ATOM 583 C C . ASP A 1 72 ? -0.618 4.875 1.815 1.00 92.50 72 ASP A C 1
ATOM 585 O O . ASP A 1 72 ? -1.689 4.305 2.004 1.00 92.50 72 ASP A O 1
ATOM 589 N N . SER A 1 73 ? 0.042 4.736 0.663 1.00 94.44 73 SER A N 1
ATOM 590 C CA . SER A 1 73 ? -0.397 3.835 -0.406 1.00 94.44 73 SER A CA 1
ATOM 591 C C . SER A 1 73 ? 0.057 2.403 -0.102 1.00 94.44 73 SER A C 1
ATOM 593 O O . SER A 1 73 ? 1.117 1.932 -0.543 1.00 94.44 73 SER A O 1
ATOM 595 N N . PHE A 1 74 ? -0.736 1.715 0.717 1.00 94.44 74 PHE A N 1
ATOM 596 C CA . PHE A 1 74 ? -0.458 0.357 1.177 1.00 94.44 74 PHE A CA 1
ATOM 597 C C . PHE A 1 74 ? -0.921 -0.710 0.176 1.00 94.44 74 PHE A C 1
ATOM 599 O O . PHE A 1 74 ? -1.735 -0.460 -0.713 1.00 94.44 74 PHE A O 1
ATOM 606 N N . VAL A 1 75 ? -0.359 -1.915 0.304 1.00 95.94 75 VAL A N 1
ATOM 607 C CA . VAL A 1 75 ? -0.675 -3.070 -0.549 1.00 95.94 75 VAL A CA 1
ATOM 608 C C . VAL A 1 75 ? -2.016 -3.681 -0.131 1.00 95.94 75 VAL A C 1
ATOM 610 O O . VAL A 1 75 ? -2.212 -3.986 1.045 1.00 95.94 75 VAL A O 1
ATOM 613 N N . ILE A 1 76 ? -2.912 -3.895 -1.096 1.00 97.56 76 ILE A N 1
ATOM 614 C CA . ILE A 1 76 ? -4.204 -4.582 -0.909 1.00 97.56 76 ILE A CA 1
ATOM 615 C C . ILE A 1 76 ? -4.216 -6.000 -1.486 1.00 97.56 76 ILE A C 1
ATOM 617 O O . ILE A 1 76 ? -4.977 -6.844 -1.029 1.00 97.56 76 ILE A O 1
ATOM 621 N N . MET A 1 77 ? -3.329 -6.287 -2.443 1.00 97.88 77 MET A N 1
ATOM 622 C CA . MET A 1 77 ? -3.156 -7.622 -3.013 1.00 97.88 77 MET A CA 1
ATOM 623 C C . MET A 1 77 ? -1.681 -7.883 -3.296 1.00 97.88 77 MET A C 1
ATOM 625 O O . MET A 1 77 ? -1.002 -7.055 -3.917 1.00 97.88 77 MET A O 1
ATOM 629 N N . ARG A 1 78 ? -1.193 -9.031 -2.827 1.00 96.38 78 ARG A N 1
ATOM 630 C CA . ARG A 1 78 ? 0.190 -9.482 -2.992 1.00 96.38 78 ARG A CA 1
ATOM 631 C C . ARG A 1 78 ? 0.438 -10.038 -4.398 1.00 96.38 78 ARG A C 1
ATOM 633 O O . ARG A 1 78 ? -0.478 -10.206 -5.204 1.00 96.38 78 ARG A O 1
ATOM 640 N N . THR A 1 79 ? 1.704 -10.323 -4.691 1.00 95.88 79 THR A N 1
ATOM 641 C CA . THR A 1 79 ? 2.153 -10.849 -5.987 1.00 95.88 79 THR A CA 1
ATOM 642 C C . THR A 1 79 ? 1.492 -12.184 -6.339 1.00 95.88 79 THR A C 1
ATOM 644 O O . THR A 1 79 ? 1.094 -12.385 -7.486 1.00 95.88 79 THR A O 1
ATOM 647 N N . ASP A 1 80 ? 1.298 -13.043 -5.336 1.00 96.19 80 ASP A N 1
ATOM 648 C CA . ASP A 1 80 ? 0.614 -14.344 -5.409 1.00 96.19 80 ASP A CA 1
ATOM 649 C C . ASP A 1 80 ? -0.922 -14.245 -5.504 1.00 96.19 80 ASP A C 1
ATOM 651 O O . ASP A 1 80 ? -1.614 -15.256 -5.444 1.00 96.19 80 ASP A O 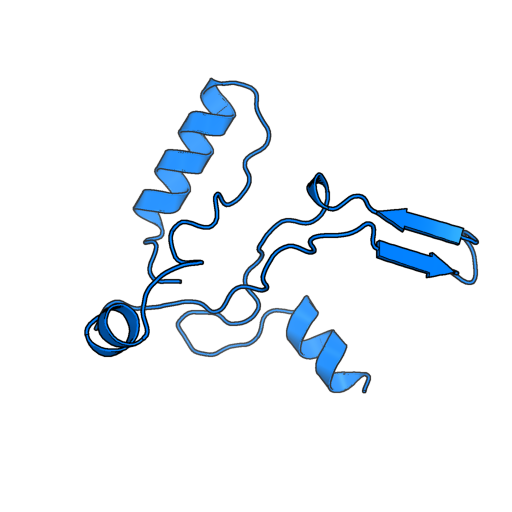1
ATOM 655 N N . LYS A 1 81 ? -1.461 -13.030 -5.664 1.00 95.75 81 LYS A N 1
ATOM 656 C CA . LYS A 1 81 ? -2.898 -12.720 -5.727 1.00 95.75 81 LYS A CA 1
ATOM 657 C C . LYS A 1 81 ? -3.653 -12.913 -4.412 1.00 95.75 81 LYS A C 1
ATOM 659 O O . LYS A 1 81 ? -4.868 -12.746 -4.391 1.00 95.75 81 LYS A O 1
ATOM 664 N N . THR A 1 82 ? -2.959 -13.156 -3.300 1.00 97.62 82 THR A N 1
ATOM 665 C CA . THR A 1 82 ? -3.604 -13.165 -1.984 1.00 97.62 82 THR A CA 1
ATOM 666 C C . THR A 1 82 ? -3.959 -11.737 -1.548 1.00 97.62 82 THR A C 1
ATOM 668 O O . THR A 1 82 ? -3.117 -10.829 -1.649 1.00 97.62 82 THR A O 1
ATOM 671 N N . PRO A 1 83 ? -5.187 -11.490 -1.056 1.00 97.81 83 PRO A N 1
ATOM 672 C CA . PRO A 1 83 ? -5.541 -10.198 -0.489 1.00 97.81 83 PRO A CA 1
ATOM 673 C C . PRO A 1 83 ? -4.797 -9.968 0.833 1.00 97.81 83 PRO A C 1
ATOM 675 O O . PRO A 1 83 ? -4.405 -10.903 1.542 1.00 97.81 83 PRO A O 1
ATOM 678 N N . THR A 1 84 ? -4.574 -8.703 1.181 1.00 97.62 84 THR A N 1
ATOM 679 C CA . THR A 1 84 ? -4.098 -8.348 2.522 1.00 97.62 84 THR A CA 1
ATOM 680 C C . THR A 1 84 ? -5.265 -8.269 3.498 1.00 97.62 84 THR A C 1
ATOM 682 O O . THR A 1 84 ? -6.412 -8.102 3.093 1.00 97.62 84 THR A O 1
ATOM 685 N N . TYR A 1 85 ? -4.964 -8.374 4.796 1.00 96.69 85 TYR A N 1
ATOM 686 C CA . TYR A 1 85 ? -5.970 -8.399 5.861 1.00 96.69 85 TYR A CA 1
ATOM 687 C C . TYR A 1 85 ? -6.977 -7.245 5.758 1.00 96.69 85 TYR A C 1
ATOM 689 O O . TYR A 1 85 ? -8.174 -7.492 5.709 1.00 96.69 85 TYR A O 1
ATOM 697 N N . ASN A 1 86 ? -6.493 -6.001 5.642 1.00 94.94 86 ASN A N 1
ATOM 698 C CA . ASN A 1 86 ? -7.364 -4.824 5.563 1.00 94.94 86 ASN A CA 1
ATOM 699 C C . ASN A 1 86 ? -8.326 -4.882 4.368 1.00 94.94 86 ASN A C 1
ATOM 701 O O . ASN A 1 86 ? -9.442 -4.393 4.475 1.00 94.94 86 ASN A O 1
ATOM 705 N N . PHE A 1 87 ? -7.891 -5.440 3.232 1.00 96.75 87 PHE A N 1
ATOM 706 C CA . PHE A 1 87 ? -8.730 -5.529 2.039 1.00 96.75 87 PHE A CA 1
ATOM 707 C C . PHE A 1 87 ? -9.734 -6.678 2.129 1.00 96.75 87 PHE A C 1
ATOM 709 O O . PHE A 1 87 ? -10.899 -6.464 1.827 1.00 96.75 87 PHE A O 1
ATOM 716 N N . ALA A 1 88 ? -9.304 -7.860 2.584 1.00 97.25 88 ALA A N 1
ATOM 717 C CA . ALA A 1 88 ? -10.200 -8.998 2.788 1.00 97.25 88 ALA A CA 1
ATOM 718 C C . ALA A 1 88 ? -11.299 -8.665 3.809 1.00 97.25 88 ALA A C 1
ATOM 720 O O . ALA A 1 88 ? -12.473 -8.756 3.483 1.00 97.25 88 ALA A O 1
ATOM 721 N N . CYS A 1 89 ? -10.910 -8.153 4.981 1.00 97.50 89 CYS A N 1
ATOM 722 C CA . CYS A 1 89 ? -11.830 -7.751 6.047 1.00 97.50 89 CYS A CA 1
ATOM 723 C C . CYS A 1 89 ? -12.882 -6.741 5.553 1.00 97.50 89 CYS A C 1
ATOM 725 O O . CYS A 1 89 ? -14.074 -6.945 5.736 1.00 97.50 89 CYS A O 1
ATOM 727 N N . ALA A 1 90 ? -12.454 -5.694 4.837 1.00 95.25 90 ALA A N 1
ATOM 728 C CA . ALA A 1 90 ? -13.373 -4.679 4.323 1.00 95.25 90 ALA A CA 1
ATOM 729 C C . ALA A 1 90 ? -14.359 -5.204 3.263 1.00 95.25 90 ALA A C 1
ATOM 731 O O . ALA A 1 90 ? -15.430 -4.627 3.117 1.00 95.25 90 ALA A O 1
ATOM 732 N N . VAL A 1 91 ? -13.990 -6.236 2.495 1.00 96.25 91 VAL A N 1
ATOM 733 C CA . VAL A 1 91 ? -14.873 -6.863 1.496 1.00 96.25 91 VAL A CA 1
ATOM 734 C C . VAL A 1 91 ? -15.825 -7.864 2.151 1.00 96.25 91 VAL A C 1
ATOM 736 O O . VAL A 1 91 ? -16.978 -7.936 1.743 1.00 96.25 91 VAL A O 1
ATOM 739 N N . ASP A 1 92 ? -15.361 -8.618 3.149 1.00 97.25 92 ASP A N 1
ATOM 740 C CA . ASP A 1 92 ? -16.174 -9.614 3.856 1.00 97.25 92 ASP A CA 1
ATOM 741 C C . ASP A 1 92 ? -17.275 -8.968 4.723 1.00 97.25 92 ASP A C 1
ATOM 743 O O . ASP A 1 92 ? -18.332 -9.567 4.910 1.00 97.25 92 ASP A O 1
ATOM 747 N N . ASP A 1 93 ? -17.049 -7.744 5.214 1.00 95.56 93 ASP A N 1
ATOM 748 C CA . ASP A 1 93 ? -17.995 -6.980 6.043 1.00 95.56 93 ASP A CA 1
ATOM 749 C C . ASP A 1 93 ? -19.060 -6.186 5.236 1.00 95.56 93 ASP A C 1
ATOM 751 O O . ASP A 1 93 ? -19.860 -5.463 5.839 1.00 95.56 93 ASP A O 1
ATOM 755 N N . MET A 1 94 ? -19.060 -6.263 3.892 1.00 77.44 94 MET A N 1
ATOM 756 C CA . MET A 1 94 ? -19.976 -5.510 3.004 1.00 77.44 94 MET A CA 1
ATOM 757 C C . MET A 1 94 ? -21.418 -6.029 2.954 1.00 77.44 94 MET A C 1
ATOM 759 O O . MET A 1 94 ? -21.633 -7.261 2.954 1.00 77.44 94 MET A O 1
#

Sequence (94 aa):
CFCTEEELEAKKELAKKQGKAYRYEGTCQNLTDIDVLKCEKPFVIRLKKPTHTMKFTDFIKGELSFEPENIDSFVIMRTDKTPTYNFACAVDDM

Radius of gyration: 15.97 Å; chains: 1; bounding box: 39×29×44 Å

Foldseek 3Di:
DQQDPVNQVVQCVVCVVVVHDDADPCPVVPDDPVRVVPDPGQDFDWDDFDPAWDWDQDPPPGIDIDGSVNDGGDTQAHSVRDGDPVNVVVVVVD